Protein AF-X1K3E9-F1 (afdb_monomer_lite)

Organism: NCBI:txid412755

Foldseek 3Di:
DPDPPDDDDDDDDDDDDDDDDDDDPVDDDDDDDDDDDVVNVVVVLQVLLLVPWDWDFDFFAADFKKFWWKKFFADPVRHGDPPTQIDHRFIDTLVQFPAPVLSVQRGGDGQFDKGKAFPCNRHVDLVSQCNRSVHDSVVSVPRGTIMITTTHTIIDIDGHDPDQVSCCVPPNPPPD

pLDDT: mean 89.7, std 7.47, range [48.34, 97.5]

Sequence (176 aa):
WDIDTEFEFVFDLGIAPEIDIKLSTKNKIPYYTIKVDNKLIDSYTENYTKRYGSYVRTEIVEGDEVLKGNLYELDNNGDVMENGTSATDGTISVSYIKDEDIKKQFIGTKVNDIITFNIKKAFLNTTEIAALLKIEKSVAEKINSDFQFTVNEISKFKNADINQEFFNKAFGESKV

Secondary structure (DSSP, 8-state):
--------------PPPP------TT-----------HHHHHHHHHHHHHHT-EEEEESB--SS-EEEEEEEEB-TTSPBPTTS-EEEEEEEEGGG---HHHHHHHTT-BTT-EEEEEHHHH---HHHHHHHHT--HHHHTT--SEEEEEEEEEEEEEPPPSSHHHHHHHH-TT--

Structure (mmCIF, N/CA/C/O backbone):
data_AF-X1K3E9-F1
#
_entry.id   AF-X1K3E9-F1
#
loop_
_atom_site.group_PDB
_atom_site.id
_atom_site.type_symbol
_atom_site.label_atom_id
_atom_site.label_alt_id
_atom_site.label_comp_id
_atom_site.label_asym_id
_atom_site.label_entity_id
_atom_site.label_seq_id
_atom_site.pdbx_PDB_ins_code
_atom_site.Cartn_x
_atom_site.Cartn_y
_atom_site.Cartn_z
_atom_site.occupancy
_atom_site.B_iso_or_equiv
_atom_site.auth_seq_id
_atom_site.auth_comp_id
_atom_site.auth_asym_id
_atom_site.auth_atom_id
_atom_site.pdbx_PDB_model_num
ATOM 1 N N . TRP A 1 1 ? 84.130 42.638 -8.309 1.00 48.34 1 TRP A N 1
ATOM 2 C CA . TRP A 1 1 ? 82.785 42.142 -8.626 1.00 48.34 1 TRP A CA 1
ATOM 3 C C . TRP A 1 1 ? 82.984 41.030 -9.626 1.00 48.34 1 TRP A C 1
ATOM 5 O O . TRP A 1 1 ? 83.157 41.329 -10.800 1.00 48.34 1 TRP A O 1
ATOM 15 N N . ASP A 1 2 ? 83.102 39.795 -9.141 1.00 55.41 2 ASP A N 1
ATOM 16 C CA . ASP A 1 2 ? 83.070 38.626 -10.019 1.00 55.41 2 ASP A CA 1
ATOM 17 C C . ASP A 1 2 ? 81.641 38.503 -10.530 1.00 55.41 2 ASP A C 1
ATOM 19 O O . ASP A 1 2 ? 80.704 38.315 -9.755 1.00 55.41 2 ASP A O 1
ATOM 23 N N . ILE A 1 3 ? 81.468 38.754 -11.823 1.00 64.94 3 ILE A N 1
ATOM 24 C CA . ILE A 1 3 ? 80.204 38.534 -12.510 1.00 64.94 3 ILE A CA 1
ATOM 25 C C . ILE A 1 3 ? 80.313 37.119 -13.058 1.00 64.94 3 ILE A C 1
ATOM 27 O O . ILE A 1 3 ? 80.916 36.909 -14.112 1.00 64.94 3 ILE A O 1
ATOM 31 N N . ASP A 1 4 ? 79.775 36.156 -12.314 1.00 68.62 4 ASP A N 1
ATOM 32 C CA . ASP A 1 4 ? 79.588 34.806 -12.836 1.00 68.62 4 ASP A CA 1
ATOM 33 C C . ASP A 1 4 ? 78.731 34.892 -14.103 1.00 68.62 4 ASP A C 1
ATOM 35 O O . ASP A 1 4 ? 77.645 35.478 -14.116 1.00 68.62 4 ASP A O 1
ATOM 39 N N . THR A 1 5 ? 79.289 34.385 -15.200 1.00 70.06 5 THR A N 1
ATOM 40 C CA . THR A 1 5 ? 78.760 34.541 -16.564 1.00 70.06 5 THR A CA 1
ATOM 41 C C . THR A 1 5 ? 78.140 33.260 -17.113 1.00 70.06 5 THR A C 1
ATOM 43 O O . THR A 1 5 ? 77.583 33.282 -18.208 1.00 70.06 5 THR A O 1
ATOM 46 N N . GLU A 1 6 ? 78.160 32.169 -16.346 1.00 71.00 6 GLU A N 1
ATOM 47 C CA . GLU A 1 6 ? 77.543 30.898 -16.718 1.00 71.00 6 GLU A CA 1
ATOM 48 C C . GLU A 1 6 ? 76.527 30.464 -15.662 1.00 71.00 6 GLU A C 1
ATOM 50 O O . GLU A 1 6 ? 76.825 30.366 -14.474 1.00 71.00 6 GLU A O 1
ATOM 55 N N . PHE A 1 7 ? 75.305 30.204 -16.122 1.00 78.94 7 PHE A N 1
ATOM 56 C CA . PHE A 1 7 ? 74.208 29.691 -15.313 1.00 78.94 7 PHE A CA 1
ATOM 57 C C . PHE A 1 7 ? 73.697 28.407 -15.959 1.00 78.94 7 PHE A C 1
ATOM 59 O O . PHE A 1 7 ? 73.351 28.399 -17.141 1.00 78.94 7 PHE A O 1
ATOM 66 N N . GLU A 1 8 ? 73.625 27.334 -15.179 1.00 79.56 8 GLU A N 1
ATOM 67 C CA . GLU A 1 8 ? 73.040 26.066 -15.601 1.00 79.56 8 GLU A CA 1
ATOM 68 C C . GLU A 1 8 ? 71.617 25.950 -15.050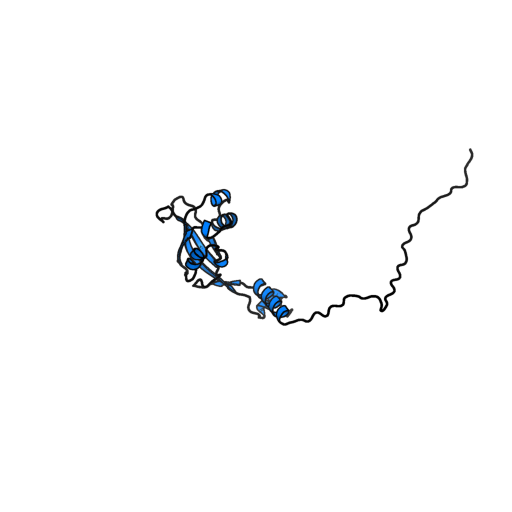 1.00 79.56 8 GLU A C 1
ATOM 70 O O . GLU A 1 8 ? 71.375 26.135 -13.856 1.00 79.56 8 GLU A O 1
ATOM 75 N N . PHE A 1 9 ? 70.667 25.639 -15.930 1.00 79.00 9 PHE A N 1
ATOM 76 C CA . PHE A 1 9 ? 69.277 25.398 -15.560 1.00 79.00 9 PHE A CA 1
ATOM 77 C C . PHE A 1 9 ? 68.894 23.977 -15.958 1.00 79.00 9 PHE A C 1
ATOM 79 O O . PHE A 1 9 ? 68.960 23.614 -17.132 1.00 79.00 9 PHE A O 1
ATOM 86 N N . VAL A 1 10 ? 68.469 23.189 -14.973 1.00 81.50 10 VAL A N 1
ATOM 87 C CA . VAL A 1 10 ? 68.028 21.804 -15.158 1.00 81.50 10 VAL A CA 1
ATOM 88 C C . VAL A 1 10 ? 66.516 21.746 -14.996 1.00 81.50 10 VAL A C 1
ATOM 90 O O . VAL A 1 10 ? 65.968 22.268 -14.025 1.00 81.50 10 VAL A O 1
ATOM 93 N N . PHE A 1 11 ? 65.844 21.104 -15.950 1.00 79.38 11 PHE A N 1
ATOM 94 C CA . PHE A 1 11 ? 64.399 20.914 -15.934 1.00 79.38 11 PHE A CA 1
ATOM 95 C C . PHE A 1 11 ? 64.064 19.435 -16.080 1.00 79.38 11 PHE A C 1
ATOM 97 O O . PHE A 1 11 ? 64.546 18.778 -17.002 1.00 79.38 11 PHE A O 1
ATOM 104 N N . ASP A 1 12 ? 63.164 18.947 -15.228 1.00 77.50 12 ASP A N 1
ATOM 105 C CA . ASP A 1 12 ? 62.531 17.645 -15.409 1.00 77.50 12 ASP A CA 1
ATOM 106 C C . ASP A 1 12 ? 61.279 17.807 -16.274 1.00 77.50 12 ASP A C 1
ATOM 108 O O . ASP A 1 12 ? 60.252 18.341 -15.848 1.00 77.50 12 ASP A O 1
ATOM 112 N N . LEU A 1 13 ? 61.373 17.352 -17.522 1.00 77.44 13 LEU A N 1
ATOM 113 C CA . LEU A 1 13 ? 60.277 17.366 -18.486 1.00 77.44 13 LEU A CA 1
ATOM 114 C C . LEU A 1 13 ? 59.619 15.985 -18.559 1.00 77.44 13 LEU A C 1
ATOM 116 O O . LEU A 1 13 ? 60.158 15.044 -19.137 1.00 77.44 13 LEU A O 1
ATOM 120 N N . GLY A 1 14 ? 58.412 15.877 -18.002 1.00 80.94 14 GLY A N 1
ATOM 121 C CA . GLY A 1 14 ? 57.555 14.704 -18.159 1.00 80.94 14 GLY A CA 1
ATOM 122 C C . GLY A 1 14 ? 56.863 14.706 -19.521 1.00 80.94 14 GLY A C 1
ATOM 123 O O . GLY A 1 14 ? 55.792 15.290 -19.671 1.00 80.94 14 GLY A O 1
ATOM 124 N N . ILE A 1 15 ? 57.469 14.065 -20.520 1.00 82.19 15 ILE A N 1
ATOM 125 C CA . ILE A 1 15 ? 56.861 13.909 -21.848 1.00 82.19 15 ILE A CA 1
ATOM 126 C C . ILE A 1 15 ? 55.815 12.791 -21.786 1.00 82.19 15 ILE A C 1
ATOM 128 O O . ILE A 1 15 ? 56.087 11.705 -21.272 1.00 82.19 15 ILE A O 1
ATOM 132 N N . ALA A 1 16 ? 54.613 13.053 -22.307 1.00 85.44 16 ALA A N 1
ATOM 133 C CA . ALA A 1 16 ? 53.563 12.044 -22.378 1.00 85.44 16 ALA A CA 1
ATOM 134 C C . ALA A 1 16 ? 54.034 10.856 -23.242 1.00 85.44 16 ALA A C 1
ATOM 136 O O . ALA A 1 16 ? 54.496 11.076 -24.365 1.00 85.44 16 ALA A O 1
ATOM 137 N N . PRO A 1 17 ? 53.938 9.609 -22.748 1.00 83.38 17 PRO A N 1
ATOM 138 C CA . PRO A 1 17 ? 54.385 8.455 -23.508 1.00 83.38 17 PRO A CA 1
ATOM 139 C C . PRO A 1 17 ? 53.459 8.206 -24.698 1.00 83.38 17 PRO A C 1
ATOM 141 O O . PRO A 1 17 ? 52.238 8.350 -24.603 1.00 83.38 17 PRO A O 1
ATOM 144 N N . GLU A 1 18 ? 54.042 7.775 -25.810 1.00 83.75 18 GLU A N 1
ATOM 145 C CA . GLU A 1 18 ? 53.275 7.280 -26.945 1.00 83.75 18 GLU A CA 1
ATOM 146 C C . GLU A 1 18 ? 52.707 5.893 -26.600 1.00 83.75 18 GLU A C 1
ATOM 148 O O . GLU A 1 18 ? 53.445 4.976 -26.233 1.00 83.75 18 GLU A O 1
ATOM 153 N N . ILE A 1 19 ? 51.382 5.746 -26.666 1.00 83.25 19 ILE A N 1
ATOM 154 C CA . ILE A 1 19 ? 50.692 4.485 -26.372 1.00 83.25 19 ILE A CA 1
ATOM 155 C C . ILE A 1 19 ? 50.306 3.819 -27.695 1.00 83.25 19 ILE A C 1
ATOM 157 O O . ILE A 1 19 ? 49.394 4.278 -28.380 1.00 83.25 19 ILE A O 1
ATOM 161 N N . ASP A 1 20 ? 50.957 2.699 -28.018 1.00 81.88 20 ASP A N 1
ATOM 162 C CA . ASP A 1 20 ? 50.632 1.853 -29.174 1.00 81.88 20 ASP A CA 1
ATOM 163 C C . ASP A 1 20 ? 49.922 0.565 -28.717 1.00 81.88 20 ASP A C 1
ATOM 165 O O . ASP A 1 20 ? 50.535 -0.353 -28.160 1.00 81.88 20 ASP A O 1
ATOM 169 N N . ILE A 1 21 ? 48.602 0.496 -28.927 1.00 81.06 21 ILE A N 1
ATOM 170 C CA . ILE A 1 21 ? 47.781 -0.673 -28.581 1.00 81.06 21 ILE A CA 1
ATOM 171 C C . ILE A 1 21 ? 47.623 -1.566 -29.813 1.00 81.06 21 ILE A C 1
ATOM 173 O O . ILE A 1 21 ? 46.740 -1.366 -30.649 1.00 81.06 21 ILE A O 1
ATOM 177 N N . LYS A 1 22 ? 48.434 -2.625 -29.887 1.00 82.06 22 LYS A N 1
ATOM 178 C CA . LYS A 1 22 ? 48.329 -3.642 -30.944 1.00 82.06 22 LYS A CA 1
ATOM 179 C C . LYS A 1 22 ? 47.298 -4.706 -30.579 1.00 82.06 22 LYS A C 1
ATOM 181 O O . LYS A 1 22 ? 47.549 -5.567 -29.735 1.00 82.06 22 LYS A O 1
ATOM 186 N N . LEU A 1 23 ? 46.142 -4.670 -31.241 1.00 83.25 23 LEU A N 1
ATOM 187 C CA . LEU A 1 23 ? 45.145 -5.738 -31.162 1.00 83.25 23 LEU A CA 1
ATOM 188 C C . LEU A 1 23 ? 45.590 -6.948 -31.994 1.00 83.25 23 LEU A C 1
ATOM 190 O O . LEU A 1 23 ? 46.061 -6.820 -33.121 1.00 83.25 23 LEU A O 1
ATOM 194 N N . SER A 1 24 ? 45.423 -8.140 -31.435 1.00 83.69 24 SER A N 1
ATOM 195 C CA . SER A 1 24 ? 45.752 -9.417 -32.065 1.00 83.69 24 SER A CA 1
ATOM 196 C C . SER A 1 24 ? 44.690 -10.469 -31.744 1.00 83.69 24 SER A C 1
ATOM 198 O O . SER A 1 24 ? 43.886 -10.306 -30.828 1.00 83.69 24 SER A O 1
ATOM 200 N N . THR A 1 25 ? 44.733 -11.612 -32.428 1.00 81.50 25 THR A N 1
ATOM 201 C CA . THR A 1 25 ? 43.849 -12.761 -32.153 1.00 81.50 25 THR A CA 1
ATOM 202 C C . THR A 1 25 ? 44.045 -13.376 -30.760 1.00 81.50 25 THR A C 1
ATOM 204 O O . THR A 1 25 ? 43.222 -14.177 -30.320 1.00 81.50 25 THR A O 1
ATOM 207 N N . LYS A 1 26 ? 45.115 -13.003 -30.039 1.00 84.19 26 LYS A N 1
ATOM 208 C CA . LYS A 1 26 ? 45.348 -13.401 -28.642 1.00 84.19 26 LYS A CA 1
ATOM 209 C C . LYS A 1 26 ? 44.524 -12.575 -27.651 1.00 84.19 26 LYS A C 1
ATOM 211 O O . LYS A 1 26 ? 44.320 -13.017 -26.521 1.00 84.19 26 LYS A O 1
ATOM 216 N N . ASN A 1 27 ? 44.041 -11.399 -28.053 1.00 85.88 27 ASN A N 1
ATOM 217 C CA . ASN A 1 27 ? 43.198 -10.557 -27.216 1.00 85.88 27 ASN A CA 1
ATOM 218 C C . ASN A 1 27 ? 41.771 -11.120 -27.218 1.00 85.88 27 ASN A C 1
ATOM 220 O O . ASN A 1 27 ? 41.011 -10.932 -28.165 1.00 85.88 27 ASN A O 1
ATOM 224 N N . LYS A 1 28 ? 41.407 -11.838 -26.153 1.00 83.62 28 LYS A N 1
ATOM 225 C CA . LYS A 1 28 ? 40.042 -12.333 -25.954 1.00 83.62 28 LYS A CA 1
ATOM 226 C C . LYS A 1 28 ? 39.219 -11.265 -25.248 1.00 83.62 28 LYS A C 1
ATOM 228 O O . LYS A 1 28 ? 39.410 -11.024 -24.060 1.00 83.62 28 LYS A O 1
ATOM 233 N N . ILE A 1 29 ? 38.311 -10.643 -25.988 1.00 82.94 29 ILE A N 1
ATOM 234 C CA . ILE A 1 29 ? 37.350 -9.681 -25.451 1.00 82.94 29 ILE A CA 1
ATOM 235 C C . ILE A 1 29 ? 36.015 -10.414 -25.287 1.00 82.94 29 ILE A C 1
ATOM 237 O O . ILE A 1 29 ? 35.576 -11.067 -26.239 1.00 82.94 29 ILE A O 1
ATOM 241 N N . PRO A 1 30 ? 35.370 -10.359 -24.110 1.00 85.19 30 PRO A N 1
ATOM 242 C CA . PRO A 1 30 ? 34.048 -10.942 -23.947 1.00 85.19 30 PRO A CA 1
ATOM 243 C C . PRO A 1 30 ? 33.055 -10.234 -24.877 1.00 85.19 30 PRO A C 1
ATOM 245 O O . PRO A 1 30 ? 32.885 -9.019 -24.812 1.00 85.19 30 PRO A O 1
ATOM 248 N N . TYR A 1 31 ? 32.404 -11.008 -25.744 1.00 83.25 31 TYR A N 1
ATOM 249 C CA . TYR A 1 31 ? 31.349 -10.540 -26.637 1.00 83.25 31 TYR A CA 1
ATOM 250 C C . TYR A 1 31 ? 30.060 -11.285 -26.308 1.00 83.25 31 TYR A C 1
ATOM 252 O O . TYR A 1 31 ? 30.000 -12.512 -26.403 1.00 83.25 31 TYR A O 1
ATOM 260 N N . TYR A 1 32 ? 29.031 -10.545 -25.907 1.00 84.62 32 TYR A N 1
ATOM 261 C CA . TYR A 1 32 ? 27.745 -11.113 -25.524 1.00 84.62 32 TYR A CA 1
ATOM 262 C C . TYR A 1 32 ? 26.728 -10.878 -26.634 1.00 84.62 32 TYR A C 1
ATOM 264 O O . TYR A 1 32 ? 26.444 -9.742 -27.003 1.00 84.62 32 TYR A O 1
ATOM 272 N N . THR A 1 33 ? 26.145 -11.958 -27.150 1.00 81.44 33 THR A N 1
ATOM 273 C CA . THR A 1 33 ? 24.952 -11.870 -27.995 1.00 81.44 33 THR A CA 1
ATOM 274 C C . THR A 1 33 ? 23.728 -11.921 -27.093 1.00 81.44 33 THR A C 1
ATOM 276 O O . THR A 1 33 ? 23.344 -12.991 -26.621 1.00 81.44 33 THR A O 1
ATOM 279 N N . ILE A 1 34 ? 23.129 -10.761 -26.826 1.00 80.50 34 ILE A N 1
ATOM 280 C CA . ILE A 1 34 ? 21.884 -10.679 -26.062 1.00 80.50 34 ILE A CA 1
ATOM 281 C C . ILE A 1 34 ? 20.752 -11.123 -26.986 1.00 80.50 34 ILE A C 1
ATOM 283 O O . ILE A 1 34 ? 20.447 -10.457 -27.974 1.00 80.50 34 ILE A O 1
ATOM 287 N N . LYS A 1 35 ? 20.136 -12.264 -26.678 1.00 83.19 35 LYS A N 1
ATOM 288 C CA . LYS A 1 35 ? 18.885 -12.666 -27.320 1.00 83.19 35 LYS A CA 1
ATOM 289 C C . LYS A 1 35 ? 17.736 -12.047 -26.542 1.00 83.19 35 LYS A C 1
ATOM 291 O O . LYS A 1 35 ? 17.636 -12.253 -25.337 1.00 83.19 35 LYS A O 1
ATOM 296 N N . VAL A 1 36 ? 16.886 -11.302 -27.238 1.00 84.25 36 VAL A N 1
ATOM 297 C CA . VAL A 1 36 ? 15.605 -10.866 -26.685 1.00 84.25 36 VAL A CA 1
ATOM 298 C C . VAL A 1 36 ? 14.708 -12.097 -26.651 1.00 84.25 36 VAL A C 1
ATOM 300 O O . VAL A 1 36 ? 14.263 -12.569 -27.696 1.00 84.25 36 VAL A O 1
ATOM 303 N N . ASP A 1 37 ? 14.530 -12.669 -25.465 1.00 88.62 37 ASP A N 1
ATOM 304 C CA . ASP A 1 37 ? 13.564 -13.737 -25.245 1.00 88.62 37 ASP A CA 1
ATOM 305 C C . ASP A 1 37 ? 12.206 -13.156 -24.824 1.00 88.62 37 ASP A C 1
ATOM 307 O O . ASP A 1 37 ? 12.084 -11.985 -24.453 1.00 88.62 37 ASP A O 1
ATOM 311 N N . ASN A 1 38 ? 11.162 -13.984 -24.897 1.00 91.06 38 ASN A N 1
ATOM 312 C CA . ASN A 1 38 ? 9.814 -13.556 -24.521 1.00 91.06 38 ASN A CA 1
ATOM 313 C C . ASN A 1 38 ? 9.744 -13.139 -23.047 1.00 91.06 38 ASN A C 1
ATOM 315 O O . ASN A 1 38 ? 9.026 -12.209 -22.716 1.00 91.06 38 ASN A O 1
ATOM 319 N N . LYS A 1 39 ? 10.551 -13.752 -22.173 1.00 90.56 39 LYS A N 1
ATOM 320 C CA . LYS A 1 39 ? 10.586 -13.416 -20.746 1.00 90.56 39 LYS A CA 1
ATOM 321 C C . LYS A 1 39 ? 11.073 -11.986 -20.510 1.00 90.56 39 LYS A C 1
ATOM 323 O O . LYS A 1 39 ? 10.538 -11.291 -19.646 1.00 90.56 39 LYS A O 1
ATOM 328 N N . LEU A 1 40 ? 12.078 -11.544 -21.264 1.00 88.12 40 LEU A N 1
ATOM 329 C CA . LEU A 1 40 ? 12.550 -10.167 -21.247 1.00 88.12 40 LEU A CA 1
ATOM 330 C C . LEU A 1 40 ? 11.425 -9.238 -21.711 1.00 88.12 40 LEU A C 1
ATOM 332 O O . LEU A 1 40 ? 11.114 -8.281 -21.012 1.00 88.12 40 LEU A O 1
ATOM 336 N N . ILE A 1 41 ? 10.771 -9.546 -22.834 1.00 89.81 41 ILE A N 1
ATOM 337 C CA . ILE A 1 41 ? 9.660 -8.735 -23.359 1.00 89.81 41 ILE A CA 1
ATOM 338 C C . ILE A 1 41 ? 8.531 -8.623 -22.330 1.00 89.81 41 ILE A C 1
ATOM 340 O O . ILE A 1 41 ? 8.099 -7.513 -22.027 1.00 89.81 41 ILE A O 1
ATOM 344 N N . ASP A 1 42 ? 8.098 -9.740 -21.750 1.00 91.81 42 ASP A N 1
ATOM 345 C CA . ASP A 1 42 ? 7.020 -9.784 -20.762 1.00 91.81 42 ASP A CA 1
ATOM 346 C C . ASP A 1 42 ? 7.381 -8.974 -19.515 1.00 91.81 42 ASP A C 1
ATOM 348 O O . ASP A 1 42 ? 6.581 -8.167 -19.048 1.00 91.81 42 ASP A O 1
ATOM 352 N N . SER A 1 43 ? 8.617 -9.106 -19.023 1.00 91.81 43 SER A N 1
ATOM 353 C CA . SER A 1 43 ? 9.093 -8.338 -17.870 1.00 91.81 43 SER A CA 1
ATOM 354 C C . SER A 1 43 ? 9.127 -6.834 -18.152 1.00 91.81 43 SER A C 1
ATOM 356 O O . SER A 1 43 ? 8.726 -6.035 -17.304 1.00 91.81 43 SER A O 1
ATOM 358 N N . TYR A 1 44 ? 9.579 -6.418 -19.337 1.00 90.00 44 TYR A N 1
ATOM 359 C CA . TYR A 1 44 ? 9.555 -5.006 -19.720 1.00 90.00 44 TYR A CA 1
ATOM 360 C C . TYR A 1 44 ? 8.118 -4.493 -19.855 1.00 90.00 44 TYR A C 1
ATOM 362 O O . TYR A 1 44 ? 7.796 -3.447 -19.292 1.00 90.00 44 TYR A O 1
ATOM 370 N N . THR A 1 45 ? 7.242 -5.240 -20.526 1.00 90.06 45 THR A N 1
ATOM 371 C CA . THR A 1 45 ? 5.822 -4.898 -20.659 1.00 90.06 45 THR A CA 1
ATOM 372 C C . THR A 1 45 ? 5.147 -4.760 -19.295 1.00 90.06 45 THR A C 1
ATOM 374 O O . THR A 1 45 ? 4.474 -3.762 -19.035 1.00 90.06 45 THR A O 1
ATOM 377 N N . GLU A 1 46 ? 5.362 -5.708 -18.386 1.00 92.06 46 GLU A N 1
ATOM 378 C CA . GLU A 1 46 ? 4.794 -5.684 -17.038 1.00 92.06 46 GLU A CA 1
ATOM 379 C C . GLU A 1 46 ? 5.291 -4.474 -16.236 1.00 92.06 46 GLU A C 1
ATOM 381 O O . GLU A 1 46 ? 4.498 -3.763 -15.622 1.00 92.06 46 GLU A O 1
ATOM 386 N N . ASN A 1 47 ? 6.593 -4.179 -16.282 1.00 92.69 47 ASN A N 1
ATOM 387 C CA . ASN A 1 47 ? 7.158 -3.021 -15.588 1.00 92.69 47 ASN A CA 1
ATOM 388 C C . ASN A 1 47 ? 6.590 -1.695 -16.109 1.00 92.69 47 ASN A C 1
ATOM 390 O O . ASN A 1 47 ? 6.246 -0.814 -15.318 1.00 92.69 47 ASN A O 1
ATOM 394 N N . TYR A 1 48 ? 6.468 -1.543 -17.429 1.00 92.38 48 TYR A N 1
ATOM 395 C CA . TYR A 1 48 ? 5.903 -0.327 -18.009 1.00 92.38 48 TYR A CA 1
ATOM 396 C C . TYR A 1 48 ? 4.407 -0.193 -17.710 1.00 92.38 48 TYR A C 1
ATOM 398 O O . TYR A 1 48 ? 3.960 0.875 -17.294 1.00 92.38 48 TYR A O 1
ATOM 406 N N . THR A 1 49 ? 3.627 -1.258 -17.881 1.00 92.62 49 THR A N 1
ATOM 407 C CA . THR A 1 49 ? 2.180 -1.219 -17.619 1.00 92.62 49 THR A CA 1
ATOM 408 C C . THR A 1 49 ? 1.865 -1.013 -16.138 1.00 92.62 49 THR A C 1
ATOM 410 O O . THR A 1 49 ? 0.906 -0.307 -15.830 1.00 92.62 49 THR A O 1
ATOM 413 N N . LYS A 1 50 ? 2.704 -1.506 -15.215 1.00 92.50 50 LYS A N 1
ATOM 414 C CA . LYS A 1 50 ? 2.652 -1.136 -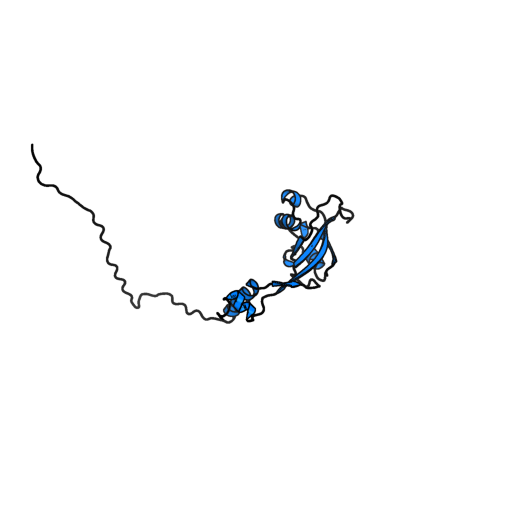13.789 1.00 92.50 50 LYS A CA 1
ATOM 415 C C . LYS A 1 50 ? 2.986 0.336 -13.566 1.00 92.50 50 LYS A C 1
ATOM 417 O O . LYS A 1 50 ? 2.272 1.020 -12.848 1.00 92.50 50 LYS A O 1
ATOM 422 N N . ARG A 1 51 ? 4.043 0.863 -14.189 1.00 92.12 51 ARG A N 1
ATOM 423 C CA . ARG A 1 51 ? 4.452 2.268 -14.001 1.00 92.12 51 ARG A CA 1
ATOM 424 C C . ARG A 1 51 ? 3.357 3.268 -14.384 1.00 92.12 51 ARG A C 1
ATOM 426 O O . ARG A 1 51 ? 3.250 4.314 -13.751 1.00 92.12 51 ARG A O 1
ATOM 433 N N . TYR A 1 52 ? 2.580 2.953 -15.416 1.00 91.50 52 TYR A N 1
ATOM 434 C CA . TYR A 1 52 ? 1.494 3.804 -15.911 1.00 91.50 52 TYR A CA 1
ATOM 435 C C . TYR A 1 52 ? 0.098 3.301 -15.522 1.00 91.50 52 TYR A C 1
ATOM 437 O O . TYR A 1 52 ? -0.896 3.833 -16.017 1.00 91.50 52 TYR A O 1
ATOM 445 N N . GLY A 1 53 ? 0.022 2.284 -14.661 1.00 90.69 53 GLY A N 1
ATOM 446 C CA . GLY A 1 53 ? -1.233 1.769 -14.129 1.00 90.69 53 GLY A CA 1
ATOM 447 C C . GLY A 1 53 ? -1.929 2.776 -13.218 1.00 90.69 53 GLY A C 1
ATOM 448 O O . GLY A 1 53 ? -1.359 3.790 -12.807 1.00 90.69 53 GLY A O 1
ATOM 449 N N . SER A 1 54 ? -3.188 2.502 -12.906 1.00 91.69 54 SER A N 1
ATOM 450 C CA . SER A 1 54 ? -4.023 3.381 -12.093 1.00 91.69 54 SER A CA 1
ATOM 451 C C . SER A 1 54 ? -4.944 2.586 -11.178 1.00 91.69 54 SER A C 1
ATOM 453 O O . SER A 1 54 ? -5.226 1.411 -11.403 1.00 91.69 54 SER A O 1
ATOM 455 N N . TYR A 1 55 ? -5.418 3.238 -10.120 1.00 92.62 55 TYR A N 1
ATOM 456 C CA . TYR A 1 55 ? -6.445 2.674 -9.256 1.00 92.62 55 TYR A CA 1
ATOM 457 C C . TYR A 1 55 ? -7.820 2.882 -9.886 1.00 92.62 55 TYR A C 1
ATOM 459 O O . TYR A 1 55 ? -8.201 4.007 -10.214 1.00 92.62 55 TYR A O 1
ATOM 467 N N . VAL A 1 56 ? -8.564 1.792 -10.040 1.00 93.81 56 VAL A N 1
ATOM 468 C CA . VAL A 1 56 ? -9.943 1.794 -10.532 1.00 93.81 56 VAL A CA 1
ATOM 469 C C . VAL A 1 56 ? -10.860 1.413 -9.380 1.00 93.81 56 VAL A C 1
ATOM 471 O O . VAL A 1 56 ? -10.556 0.496 -8.619 1.00 93.81 56 VAL A O 1
ATOM 474 N N . ARG A 1 57 ? -11.980 2.123 -9.234 1.00 95.44 57 ARG A N 1
ATOM 475 C CA . ARG A 1 57 ? -12.972 1.823 -8.197 1.00 95.44 57 ARG A CA 1
ATOM 476 C C . ARG A 1 57 ? -13.592 0.449 -8.416 1.00 95.44 57 ARG A C 1
ATOM 478 O O . ARG A 1 57 ? -13.901 0.081 -9.547 1.00 95.44 57 ARG A O 1
ATOM 485 N N . THR A 1 58 ? -13.800 -0.265 -7.322 1.00 94.62 58 THR A N 1
ATOM 486 C CA . THR A 1 58 ? -14.532 -1.531 -7.275 1.00 94.62 58 THR A CA 1
ATOM 487 C C . THR A 1 58 ? -15.487 -1.514 -6.086 1.00 94.62 58 THR A C 1
ATOM 489 O O . THR A 1 58 ? -15.400 -0.649 -5.216 1.00 94.62 58 THR A O 1
ATOM 492 N N . GLU A 1 59 ? -16.431 -2.445 -6.066 1.00 92.69 59 GLU A N 1
ATOM 493 C CA . GLU A 1 59 ? -17.467 -2.521 -5.033 1.00 92.69 59 GLU A CA 1
ATOM 494 C C . GLU A 1 59 ? -17.155 -3.554 -3.952 1.00 92.69 59 GLU A C 1
ATOM 496 O O . GLU A 1 59 ? -17.758 -3.500 -2.883 1.00 92.69 59 GLU A O 1
ATOM 501 N N . ILE A 1 60 ? -16.252 -4.498 -4.233 1.00 93.94 60 ILE A N 1
ATOM 502 C CA . ILE A 1 60 ? -15.947 -5.649 -3.379 1.00 93.94 60 ILE A CA 1
ATOM 503 C C . ILE A 1 60 ? -14.431 -5.830 -3.306 1.00 93.94 60 ILE A C 1
ATOM 505 O O . ILE A 1 60 ? -13.733 -5.685 -4.313 1.00 93.94 60 ILE A O 1
ATOM 509 N N . VAL A 1 61 ? -13.935 -6.172 -2.119 1.00 95.00 61 VAL A N 1
ATOM 510 C CA . VAL A 1 61 ? -12.558 -6.639 -1.915 1.00 95.00 61 VAL A CA 1
ATOM 511 C C . VAL A 1 61 ? -12.436 -8.112 -2.306 1.00 95.00 61 VAL A C 1
ATOM 513 O O . VAL A 1 61 ? -13.136 -8.964 -1.760 1.00 95.00 61 VAL A O 1
ATOM 516 N N . GLU A 1 62 ? -11.506 -8.437 -3.195 1.00 92.06 62 GLU A N 1
ATOM 517 C CA . GLU A 1 62 ? -11.262 -9.804 -3.672 1.00 92.06 62 GLU A CA 1
ATOM 518 C C .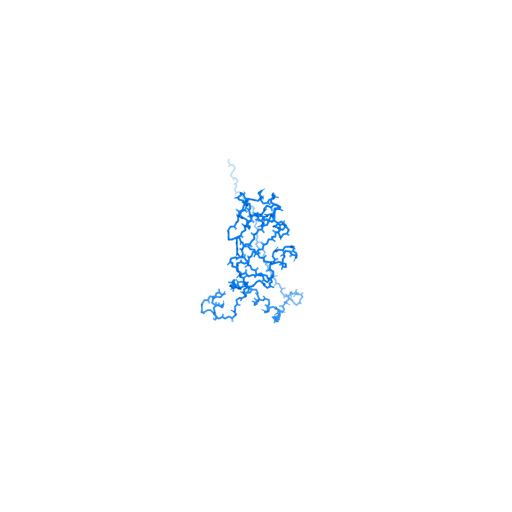 GLU A 1 62 ? -9.881 -10.333 -3.263 1.00 92.06 62 GLU A C 1
ATOM 520 O O . GLU A 1 62 ? -9.680 -11.546 -3.184 1.00 92.06 62 GLU A O 1
ATOM 525 N N . GLY A 1 63 ? -8.923 -9.447 -2.994 1.00 91.75 63 GLY A N 1
ATOM 526 C CA . GLY A 1 63 ? -7.547 -9.816 -2.698 1.00 91.75 63 GLY A CA 1
ATOM 527 C C . GLY A 1 63 ? -6.717 -8.664 -2.146 1.00 91.75 63 GLY A C 1
ATOM 528 O O . GLY A 1 63 ? -6.531 -8.560 -0.936 1.00 91.75 63 GLY A O 1
ATOM 529 N N . ASP A 1 64 ? -6.130 -7.861 -3.029 1.00 92.38 64 ASP A N 1
ATOM 530 C CA . ASP A 1 64 ? -5.098 -6.867 -2.714 1.00 92.38 64 ASP A CA 1
ATOM 531 C C . ASP A 1 64 ? -5.559 -5.418 -2.899 1.00 92.38 64 ASP A C 1
ATOM 533 O O . ASP A 1 64 ? -4.735 -4.504 -2.983 1.00 92.38 64 ASP A O 1
ATOM 537 N N . GLU A 1 65 ? -6.873 -5.201 -2.934 1.00 96.06 65 GLU A N 1
ATOM 538 C CA . GLU A 1 65 ? -7.458 -3.877 -3.071 1.00 96.06 65 GLU A CA 1
ATOM 539 C C . GLU A 1 65 ? -7.028 -2.924 -1.945 1.00 96.06 65 GLU A C 1
ATOM 541 O O . GLU A 1 65 ? -6.629 -3.301 -0.836 1.00 96.06 65 GLU A O 1
ATOM 546 N N . VAL A 1 66 ? -7.136 -1.639 -2.258 1.00 96.12 66 VAL A N 1
ATOM 547 C CA . VAL A 1 66 ? -6.887 -0.531 -1.349 1.00 96.12 66 VAL A CA 1
ATOM 548 C C . VAL A 1 66 ? -8.222 0.075 -0.953 1.00 96.12 66 VAL A C 1
ATOM 550 O O . VAL A 1 66 ? -8.995 0.522 -1.806 1.00 96.12 66 VAL A O 1
ATOM 553 N N . LEU A 1 67 ? -8.472 0.104 0.350 1.00 96.69 67 LEU A N 1
ATOM 554 C CA . LEU A 1 67 ? -9.664 0.665 0.957 1.00 96.69 67 LEU A CA 1
ATOM 555 C C . LEU A 1 67 ? -9.340 2.030 1.545 1.00 96.69 67 LEU A C 1
ATOM 557 O O . LEU A 1 67 ? -8.317 2.214 2.207 1.00 96.69 67 LEU A O 1
ATOM 561 N N . LYS A 1 68 ? -10.250 2.975 1.356 1.00 96.81 68 LYS A N 1
ATOM 562 C CA . LYS A 1 68 ? -10.220 4.283 1.996 1.00 96.81 68 LYS A CA 1
ATOM 563 C C . LYS A 1 68 ? -11.440 4.415 2.894 1.00 96.81 68 LYS A C 1
ATOM 565 O O . LYS A 1 68 ? -12.548 4.081 2.478 1.00 96.81 68 LYS A O 1
ATOM 570 N N . GLY A 1 69 ? -11.255 4.895 4.115 1.00 96.56 69 GLY A N 1
ATOM 571 C CA . GLY A 1 69 ? -12.335 4.910 5.092 1.00 96.56 69 GLY A CA 1
ATOM 572 C C . GLY A 1 69 ? -12.016 5.673 6.366 1.00 96.56 69 GLY A C 1
ATOM 573 O O . GLY A 1 69 ? -10.973 6.316 6.479 1.00 96.56 69 GLY A O 1
ATOM 574 N N . ASN A 1 70 ? -12.932 5.603 7.323 1.00 96.56 70 ASN A N 1
ATOM 575 C CA . ASN A 1 70 ? -12.795 6.270 8.615 1.00 96.56 70 ASN A CA 1
ATOM 576 C C . ASN A 1 70 ? -12.474 5.243 9.698 1.00 96.56 70 ASN A C 1
ATOM 578 O O . ASN A 1 70 ? -13.124 4.202 9.756 1.00 96.56 70 ASN A O 1
ATOM 582 N N . LEU A 1 71 ? -11.488 5.544 10.541 1.00 96.44 71 LEU A N 1
ATOM 583 C CA . LEU A 1 71 ? -11.090 4.728 11.683 1.00 96.44 71 LEU A CA 1
ATOM 584 C C . LEU A 1 71 ? -11.498 5.404 12.988 1.00 96.44 71 LEU A C 1
ATOM 586 O O . LEU A 1 71 ? -11.241 6.596 13.168 1.00 96.44 71 LEU A O 1
ATOM 590 N N . TYR A 1 72 ? -12.053 4.621 13.906 1.00 96.06 72 TYR A N 1
ATOM 591 C CA . TYR A 1 72 ? -12.403 5.046 15.258 1.00 96.06 72 TYR A CA 1
ATOM 592 C C . TYR A 1 72 ? -11.904 4.021 16.271 1.00 96.06 72 TYR A C 1
ATOM 594 O O . TYR A 1 72 ? -12.153 2.826 16.115 1.00 96.06 72 TYR A O 1
ATOM 602 N N . GLU A 1 73 ? -11.191 4.485 17.290 1.00 95.56 73 GLU A N 1
ATOM 603 C CA . GLU A 1 73 ? -10.741 3.650 18.400 1.00 95.56 73 GLU A CA 1
ATOM 604 C C . GLU A 1 73 ? -11.934 3.175 19.240 1.00 95.56 73 GLU A C 1
ATOM 606 O O . GLU A 1 73 ? -12.837 3.957 19.558 1.00 95.56 73 GLU A O 1
ATOM 611 N N . LEU A 1 74 ? -11.929 1.889 19.587 1.00 95.00 74 LEU A N 1
ATOM 612 C CA . LEU A 1 74 ? -12.961 1.250 20.393 1.00 95.00 74 LEU A CA 1
ATOM 613 C C . LEU A 1 74 ? -12.491 1.021 21.830 1.00 95.00 74 LEU A C 1
ATOM 615 O O . LEU A 1 74 ? -11.307 0.783 22.091 1.00 95.00 74 LEU A O 1
ATOM 619 N N . ASP A 1 75 ? -13.441 1.062 22.758 1.00 92.12 75 ASP A N 1
ATOM 620 C CA . ASP A 1 75 ? -13.228 0.700 24.152 1.00 92.12 75 ASP A CA 1
ATOM 621 C C . ASP A 1 75 ? -13.269 -0.828 24.361 1.00 92.12 75 ASP A C 1
ATOM 623 O O . ASP A 1 75 ? -13.452 -1.618 23.434 1.00 92.12 75 ASP A O 1
ATOM 627 N N . ASN A 1 76 ? -13.112 -1.270 25.612 1.00 87.88 76 ASN A N 1
ATOM 628 C CA . ASN A 1 76 ? -13.154 -2.698 25.952 1.00 87.88 76 ASN A CA 1
ATOM 629 C C . ASN A 1 76 ? -14.539 -3.347 25.756 1.00 87.88 76 ASN A C 1
ATOM 631 O O . ASN A 1 76 ? -14.634 -4.573 25.799 1.00 87.88 76 ASN A O 1
ATOM 635 N N . ASN A 1 77 ? -15.597 -2.551 25.595 1.00 86.62 77 ASN A N 1
ATOM 636 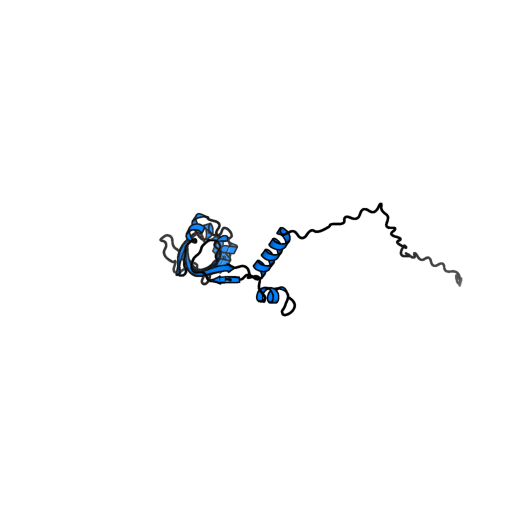C CA . ASN A 1 77 ? -16.956 -3.022 25.339 1.00 86.62 77 ASN A CA 1
ATOM 637 C C . ASN A 1 77 ? -17.270 -3.077 23.833 1.00 86.62 77 ASN A C 1
ATOM 639 O O . ASN A 1 77 ? -18.288 -3.654 23.454 1.00 86.62 77 ASN A O 1
ATOM 643 N N . GLY A 1 78 ? -16.385 -2.541 22.983 1.00 86.88 78 GLY A N 1
ATOM 644 C CA . GLY A 1 78 ? -16.566 -2.458 21.535 1.00 86.88 78 GLY A CA 1
ATOM 645 C C . GLY A 1 78 ? -17.267 -1.182 21.069 1.00 86.88 78 GLY A C 1
ATOM 646 O O . GLY A 1 78 ? -17.627 -1.097 19.896 1.00 86.88 78 GLY A O 1
ATOM 647 N N . ASP A 1 79 ? -17.445 -0.198 21.952 1.00 91.38 79 ASP A N 1
ATOM 648 C CA . ASP A 1 79 ? -18.066 1.086 21.633 1.00 91.38 79 ASP A CA 1
ATOM 649 C C . ASP A 1 79 ? -17.011 2.121 21.220 1.00 91.38 79 ASP A C 1
ATOM 651 O O . ASP A 1 79 ? -15.875 2.113 21.700 1.00 91.38 79 ASP A O 1
ATOM 655 N N . VAL A 1 80 ? -17.382 3.042 20.324 1.00 91.62 80 VAL A N 1
ATOM 656 C CA . VAL A 1 80 ? -16.488 4.127 19.892 1.00 91.62 80 VAL A CA 1
ATOM 657 C C . VAL A 1 80 ? -16.158 5.032 21.076 1.00 91.62 80 VAL A C 1
ATOM 659 O O . VAL A 1 80 ? -17.043 5.614 21.704 1.00 91.62 80 VAL A O 1
ATOM 662 N N . MET A 1 81 ? -14.867 5.199 21.351 1.00 89.94 81 MET A N 1
ATOM 663 C CA . MET A 1 81 ? -14.393 6.070 22.421 1.00 89.94 81 MET A CA 1
ATOM 664 C C . MET A 1 81 ? -14.584 7.546 22.048 1.00 89.94 81 MET A C 1
ATOM 666 O O . MET A 1 81 ? -13.945 8.032 21.117 1.00 89.94 81 MET A O 1
ATOM 670 N N . GLU A 1 82 ? -15.374 8.300 22.823 1.00 80.75 82 GLU A N 1
ATOM 671 C CA . GLU A 1 82 ? -15.590 9.743 22.579 1.00 80.75 82 GLU A CA 1
ATOM 672 C C . GLU A 1 82 ? -14.287 10.564 22.551 1.00 80.75 82 GLU A C 1
ATOM 674 O O . GLU A 1 82 ? -14.175 11.517 21.786 1.00 80.75 82 GLU A O 1
ATOM 679 N N . ASN A 1 83 ? -13.289 10.183 23.357 1.00 84.38 83 ASN A N 1
ATOM 680 C CA . ASN A 1 83 ? -11.963 10.820 23.403 1.00 84.38 83 ASN A CA 1
ATOM 681 C C . ASN A 1 83 ? -10.851 9.907 22.849 1.00 84.38 83 ASN A C 1
ATOM 683 O O . ASN A 1 83 ? -9.685 10.057 23.218 1.00 84.38 83 ASN A O 1
ATOM 687 N N . GLY A 1 84 ? -11.219 8.919 22.030 1.00 85.31 84 GLY A N 1
ATOM 688 C CA . GLY A 1 84 ? -10.280 7.999 21.396 1.00 85.31 84 GLY A CA 1
ATOM 689 C C . GLY A 1 84 ? -9.612 8.583 20.155 1.00 85.31 84 GLY A C 1
ATOM 690 O O . GLY A 1 84 ? -9.972 9.647 19.644 1.00 85.31 84 GLY A O 1
ATOM 691 N N . THR A 1 85 ? -8.632 7.855 19.638 1.00 92.38 85 THR A N 1
ATOM 692 C CA . THR A 1 85 ? -7.980 8.178 18.373 1.00 92.38 85 THR A CA 1
ATOM 693 C C . THR A 1 85 ? -8.945 7.942 17.218 1.00 92.38 85 THR A C 1
ATOM 695 O O . THR A 1 85 ? -9.587 6.897 17.122 1.00 92.38 85 THR A O 1
ATOM 698 N N . SER A 1 86 ? -9.024 8.891 16.293 1.00 93.19 86 SER A N 1
ATOM 699 C CA . SER A 1 86 ? -9.784 8.718 15.060 1.00 93.19 86 SER A CA 1
ATOM 700 C C . SER A 1 86 ? -9.022 9.278 13.873 1.00 93.19 86 SER A C 1
ATOM 702 O O . SER A 1 86 ? -8.222 10.205 14.005 1.00 93.19 86 SER A O 1
ATOM 704 N N . ALA A 1 87 ? -9.266 8.696 12.704 1.00 93.69 87 ALA A N 1
ATOM 705 C CA . ALA A 1 87 ? -8.669 9.140 11.459 1.00 93.69 87 ALA A CA 1
ATOM 706 C C . ALA A 1 87 ? -9.699 9.087 10.342 1.00 93.69 87 ALA A C 1
ATOM 708 O O . ALA A 1 87 ? -10.234 8.029 10.014 1.00 93.69 87 ALA A O 1
ATOM 709 N N . THR A 1 88 ? -9.959 10.238 9.734 1.00 93.25 88 THR A N 1
ATOM 710 C CA . THR A 1 88 ? -10.772 10.323 8.523 1.00 93.25 88 THR A CA 1
ATOM 711 C C . THR A 1 88 ? -9.907 10.065 7.299 1.00 93.25 88 THR A C 1
ATOM 713 O O . THR A 1 88 ? -8.731 10.449 7.269 1.00 93.25 88 THR A O 1
ATOM 716 N N . ASP A 1 89 ? -10.476 9.440 6.269 1.00 91.69 89 ASP A N 1
ATOM 717 C CA . ASP A 1 89 ? -9.775 9.150 5.010 1.00 91.69 89 ASP A CA 1
ATOM 718 C C . ASP A 1 89 ? -8.481 8.319 5.177 1.00 91.69 89 ASP A C 1
ATOM 720 O O . ASP A 1 89 ? -7.520 8.479 4.416 1.00 91.69 89 ASP A O 1
ATOM 724 N N . GLY A 1 90 ? -8.434 7.442 6.181 1.00 94.00 90 GLY A N 1
ATOM 725 C CA . GLY A 1 90 ? -7.365 6.461 6.347 1.00 94.00 90 GLY A CA 1
ATOM 726 C C . GLY A 1 90 ? -7.347 5.481 5.174 1.00 94.00 90 GLY A C 1
ATOM 727 O O . GLY A 1 90 ? -8.398 5.088 4.670 1.00 94.00 90 GLY A O 1
ATOM 728 N N . THR A 1 91 ? -6.152 5.110 4.711 1.00 94.81 91 THR A N 1
ATOM 729 C CA . THR A 1 91 ? -5.969 4.217 3.556 1.00 94.81 91 THR A CA 1
ATOM 730 C C . THR A 1 91 ? -5.325 2.909 3.995 1.00 94.81 91 THR A C 1
ATOM 732 O O . THR A 1 91 ? -4.213 2.914 4.518 1.00 94.81 91 THR A O 1
ATOM 735 N N . ILE A 1 92 ? -6.005 1.791 3.754 1.00 95.25 92 ILE A N 1
ATOM 736 C CA . ILE A 1 92 ? -5.557 0.439 4.091 1.00 95.25 92 ILE A CA 1
ATOM 737 C C . ILE A 1 92 ? -5.365 -0.349 2.800 1.00 95.25 92 ILE A C 1
ATOM 739 O O . ILE A 1 92 ? -6.290 -0.497 2.011 1.00 95.25 92 ILE A O 1
ATOM 743 N N . SER A 1 93 ? -4.163 -0.883 2.590 1.00 94.44 93 SER A N 1
ATOM 744 C CA . SER A 1 93 ? -3.913 -1.888 1.550 1.00 94.44 93 SER A CA 1
ATOM 745 C C . SER A 1 93 ? -4.068 -3.278 2.161 1.00 94.44 93 SER A C 1
ATOM 747 O O . SER A 1 93 ? -3.333 -3.610 3.093 1.00 94.44 93 SER A O 1
ATOM 749 N N . VAL A 1 94 ? -4.984 -4.105 1.647 1.00 94.56 94 VAL A N 1
ATOM 750 C CA . VAL A 1 94 ? -5.244 -5.454 2.204 1.00 94.56 94 VAL A CA 1
ATOM 751 C C . VAL A 1 94 ? -3.995 -6.337 2.141 1.00 94.56 94 VAL A C 1
ATOM 753 O O . VAL A 1 94 ? -3.747 -7.160 3.021 1.00 94.56 94 VAL A O 1
ATOM 756 N N . SER A 1 95 ? -3.142 -6.115 1.141 1.00 92.00 95 SER A N 1
ATOM 757 C CA . SER A 1 95 ? -1.849 -6.788 0.992 1.00 92.00 95 SER A CA 1
ATOM 758 C C . SER A 1 95 ? -0.842 -6.478 2.109 1.00 92.00 95 SER A C 1
ATOM 760 O O . SER A 1 95 ? 0.103 -7.246 2.300 1.00 92.00 95 SER A O 1
ATOM 762 N N . TYR A 1 96 ? -1.014 -5.377 2.848 1.00 92.31 96 TYR A N 1
ATOM 763 C CA . TYR A 1 96 ? -0.098 -4.963 3.918 1.00 92.31 96 TYR A CA 1
ATOM 764 C C . TYR A 1 96 ? -0.509 -5.467 5.302 1.00 92.31 96 TYR A C 1
ATOM 766 O O . TYR A 1 96 ? 0.332 -5.475 6.204 1.00 92.31 96 TYR A O 1
ATOM 774 N N . ILE A 1 97 ? -1.742 -5.957 5.448 1.00 94.56 97 ILE A N 1
ATOM 775 C CA . ILE A 1 97 ? -2.215 -6.607 6.672 1.00 94.56 97 ILE A CA 1
ATOM 776 C C . ILE A 1 97 ? -1.404 -7.889 6.893 1.00 94.56 97 ILE A C 1
ATOM 778 O O . ILE A 1 97 ? -1.324 -8.745 6.009 1.00 94.56 97 ILE A O 1
ATOM 782 N N . LYS A 1 98 ? -0.766 -8.002 8.062 1.00 93.88 98 LYS A N 1
ATOM 783 C CA . LYS A 1 98 ? 0.132 -9.119 8.406 1.00 93.88 98 LYS A CA 1
ATOM 784 C C . LYS A 1 98 ? -0.585 -10.309 9.018 1.00 93.88 98 LYS A C 1
ATOM 786 O O . LYS A 1 98 ? -0.152 -11.439 8.825 1.00 93.88 98 LYS A O 1
ATOM 791 N N . ASP A 1 99 ? -1.643 -10.047 9.769 1.00 95.50 99 ASP A N 1
ATOM 792 C CA . ASP A 1 99 ? -2.45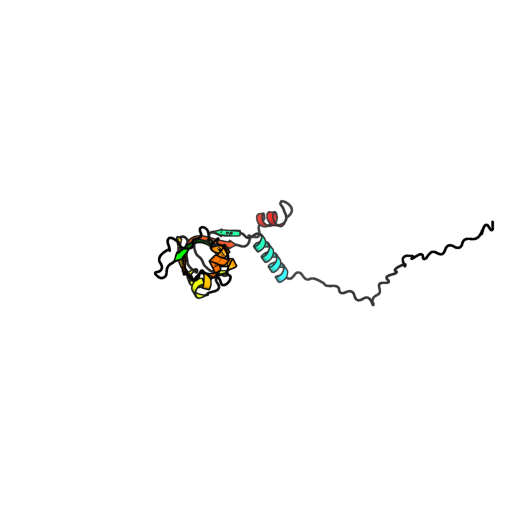5 -11.089 10.375 1.00 95.50 99 ASP A CA 1
ATOM 793 C C . ASP A 1 99 ? -3.438 -11.658 9.342 1.00 95.50 99 ASP A C 1
ATOM 795 O O . ASP A 1 99 ? -4.278 -10.940 8.797 1.00 95.50 99 ASP A O 1
ATOM 799 N N . GLU A 1 100 ? -3.314 -12.952 9.050 1.00 94.56 100 GLU A N 1
ATOM 800 C CA . GLU A 1 100 ? -4.124 -13.629 8.032 1.00 94.56 100 GLU A CA 1
ATOM 801 C C . GLU A 1 100 ? -5.608 -13.718 8.415 1.00 94.56 100 GLU A C 1
ATOM 803 O O . GLU A 1 100 ? -6.466 -13.744 7.532 1.00 94.56 100 GLU A O 1
ATOM 808 N N . ASP A 1 101 ? -5.942 -13.745 9.707 1.00 95.38 101 ASP A N 1
ATOM 809 C CA . ASP A 1 101 ? -7.335 -13.805 10.146 1.00 95.38 101 ASP A CA 1
ATOM 810 C C . ASP A 1 101 ? -8.002 -12.438 10.041 1.00 95.38 101 ASP A C 1
ATOM 812 O O . ASP A 1 101 ? -9.131 -12.357 9.556 1.00 95.38 101 ASP A O 1
ATOM 816 N N . ILE A 1 102 ? -7.290 -11.359 10.378 1.00 95.62 102 ILE A N 1
ATOM 817 C CA . ILE A 1 102 ? -7.745 -9.995 10.089 1.00 95.62 102 ILE A CA 1
ATOM 818 C C . ILE A 1 102 ? -7.881 -9.814 8.581 1.00 95.62 102 ILE A C 1
ATOM 820 O O . ILE A 1 102 ? -8.914 -9.348 8.119 1.00 95.62 102 ILE A O 1
ATOM 824 N N . LYS A 1 103 ? -6.895 -10.239 7.787 1.00 95.31 103 LYS A N 1
ATOM 825 C CA . LYS A 1 103 ? -6.943 -10.102 6.326 1.00 95.31 103 LYS A CA 1
ATOM 826 C C . LYS A 1 103 ? -8.185 -10.759 5.717 1.00 95.31 103 LYS A C 1
ATOM 828 O O . LYS A 1 103 ? -8.825 -10.155 4.861 1.00 95.31 103 LYS A O 1
ATOM 833 N N . LYS A 1 104 ? -8.581 -11.945 6.193 1.00 95.56 104 LYS A N 1
ATOM 834 C CA . LYS A 1 104 ? -9.822 -12.618 5.759 1.00 95.56 104 LYS A CA 1
ATOM 835 C C . LYS A 1 104 ? -11.083 -11.811 6.059 1.00 95.56 104 LYS A C 1
ATOM 837 O O . LYS A 1 104 ? -12.029 -11.922 5.291 1.00 95.56 104 LYS A O 1
ATOM 842 N N . GLN A 1 105 ? -11.105 -11.010 7.126 1.00 95.38 105 GLN A N 1
ATOM 843 C CA . GLN A 1 105 ? -12.254 -10.149 7.440 1.00 95.38 105 GLN A CA 1
ATOM 844 C C . GLN A 1 105 ? -12.458 -9.052 6.394 1.00 95.38 105 GLN A C 1
ATOM 846 O O . GLN A 1 105 ? -13.582 -8.606 6.210 1.00 95.38 105 GLN A O 1
ATOM 851 N N . PHE A 1 106 ? -11.394 -8.627 5.705 1.00 95.56 106 PHE A N 1
ATOM 852 C CA . PHE A 1 106 ? -11.491 -7.636 4.634 1.00 95.56 106 PHE A CA 1
ATOM 853 C C . PHE A 1 106 ? -11.967 -8.252 3.317 1.00 95.56 106 PHE A C 1
ATOM 855 O O . PHE A 1 106 ? -12.601 -7.561 2.525 1.00 95.56 106 PHE A O 1
ATOM 862 N N . ILE A 1 107 ? -11.701 -9.535 3.063 1.00 95.62 107 ILE A N 1
ATOM 863 C CA . ILE A 1 107 ? -12.128 -10.189 1.821 1.00 95.62 107 ILE A CA 1
ATOM 864 C C . ILE A 1 107 ? -13.658 -10.283 1.773 1.00 95.62 107 ILE A C 1
ATOM 866 O O . ILE A 1 107 ? -14.301 -10.749 2.709 1.00 95.62 107 ILE A O 1
ATOM 870 N N . GLY A 1 108 ? -14.245 -9.855 0.657 1.00 94.19 108 GLY A N 1
ATOM 871 C CA . GLY A 1 108 ? -15.691 -9.827 0.435 1.00 94.19 108 GLY A CA 1
ATOM 872 C C . GLY A 1 108 ? -16.401 -8.585 0.981 1.00 94.19 108 GLY A C 1
ATOM 873 O O . GLY A 1 108 ? -17.597 -8.433 0.728 1.00 94.19 108 GLY A O 1
ATOM 874 N N . THR A 1 109 ? -15.690 -7.695 1.681 1.00 96.12 109 THR A N 1
ATOM 875 C CA . THR A 1 109 ? -16.272 -6.447 2.198 1.00 96.12 109 THR A CA 1
ATOM 876 C C . THR A 1 109 ? -16.598 -5.470 1.080 1.00 96.12 109 THR A C 1
ATOM 878 O O . THR A 1 109 ? -15.948 -5.451 0.028 1.00 96.12 109 THR A O 1
ATOM 881 N N . LYS A 1 110 ? -17.639 -4.675 1.317 1.00 96.62 110 LYS A N 1
ATOM 882 C CA . LYS A 1 110 ? -18.198 -3.703 0.384 1.00 96.62 110 LYS A CA 1
ATOM 883 C C . LYS A 1 110 ? -18.063 -2.283 0.899 1.00 96.62 110 LYS A C 1
ATOM 885 O O . LYS A 1 110 ? -17.781 -2.024 2.067 1.00 96.62 110 LYS A O 1
ATOM 890 N N . VAL A 1 111 ? -18.308 -1.334 0.002 1.00 95.31 111 VAL A N 1
ATOM 891 C CA . VAL A 1 111 ? -18.449 0.071 0.383 1.00 95.31 111 VAL A CA 1
ATOM 892 C C . VAL A 1 111 ? -19.581 0.217 1.409 1.00 95.31 111 VAL A C 1
ATOM 894 O O . VAL A 1 111 ? -20.678 -0.305 1.213 1.00 95.31 111 VAL A O 1
ATOM 897 N N . ASN A 1 112 ? -19.310 0.985 2.461 1.00 95.50 112 ASN A N 1
ATOM 898 C CA . ASN A 1 112 ? -20.102 1.221 3.671 1.00 95.50 112 ASN A CA 1
ATOM 899 C C . ASN A 1 112 ? -20.094 0.099 4.719 1.00 95.50 112 ASN A C 1
ATOM 901 O O . ASN A 1 112 ? -20.709 0.278 5.772 1.00 95.50 112 ASN A O 1
ATOM 905 N N . ASP A 1 113 ? -19.394 -1.014 4.488 1.00 97.12 113 ASP A N 1
ATOM 906 C CA . ASP A 1 113 ? -19.241 -2.030 5.528 1.00 97.12 113 ASP A CA 1
ATOM 907 C C . ASP A 1 113 ? -18.366 -1.516 6.677 1.00 97.12 113 ASP A C 1
ATOM 909 O O . ASP A 1 113 ? -17.514 -0.631 6.524 1.00 97.12 113 ASP A O 1
ATOM 913 N N . ILE A 1 114 ? -18.599 -2.099 7.851 1.00 96.56 114 ILE A N 1
ATOM 914 C CA . ILE A 1 114 ? -17.871 -1.809 9.078 1.00 96.56 114 ILE A CA 1
ATOM 915 C C . ILE A 1 114 ? -17.072 -3.047 9.472 1.00 96.56 114 ILE A C 1
ATOM 917 O O . ILE A 1 114 ? -17.627 -4.137 9.604 1.00 96.56 114 ILE A O 1
ATOM 921 N N . ILE A 1 115 ? -15.771 -2.862 9.678 1.00 96.25 115 ILE A N 1
ATOM 922 C CA . ILE A 1 115 ? -14.833 -3.919 10.054 1.00 96.25 115 ILE A CA 1
ATOM 923 C C . ILE A 1 115 ? -14.193 -3.531 11.380 1.00 96.25 115 ILE A C 1
ATOM 925 O O . ILE A 1 115 ? -13.650 -2.435 11.501 1.00 96.25 115 ILE A O 1
ATOM 929 N N . THR A 1 116 ? -14.213 -4.437 12.353 1.00 96.75 116 THR A N 1
ATOM 930 C CA . THR A 1 116 ? -13.550 -4.233 13.645 1.00 96.75 116 THR A CA 1
ATOM 931 C C . THR A 1 116 ? -12.332 -5.132 13.748 1.00 96.75 116 THR A C 1
ATOM 933 O O . THR A 1 116 ? -12.454 -6.350 13.642 1.00 96.75 116 THR A O 1
ATOM 936 N N . PHE A 1 117 ? -11.155 -4.548 13.969 1.00 96.12 117 PHE A N 1
ATOM 937 C CA . PHE A 1 117 ? -9.909 -5.305 14.056 1.00 96.12 117 PHE A CA 1
ATOM 938 C C . PHE A 1 117 ? -8.888 -4.643 14.981 1.00 96.12 117 PHE A C 1
ATOM 940 O O . PHE A 1 117 ? -8.895 -3.432 15.196 1.00 96.12 117 PHE A O 1
ATOM 947 N N . ASN A 1 118 ? -7.946 -5.442 15.483 1.00 95.00 118 ASN A N 1
ATOM 948 C CA . ASN A 1 118 ? -6.843 -4.923 16.279 1.00 95.00 118 ASN A CA 1
ATOM 949 C C . ASN A 1 118 ? -5.751 -4.331 15.380 1.00 95.00 118 ASN A C 1
ATOM 951 O O . ASN A 1 118 ? -5.097 -5.055 14.619 1.00 95.00 118 ASN A O 1
ATOM 955 N N . ILE A 1 119 ? -5.509 -3.026 15.493 1.00 93.44 119 ILE A N 1
ATOM 956 C CA . ILE A 1 119 ? -4.616 -2.318 14.567 1.00 93.44 119 ILE A CA 1
ATOM 957 C C . ILE A 1 119 ? -3.149 -2.759 14.685 1.00 93.44 119 ILE A C 1
ATOM 959 O O . ILE A 1 119 ? -2.450 -2.831 13.676 1.00 93.44 119 ILE A O 1
ATOM 963 N N . LYS A 1 120 ? -2.693 -3.133 15.889 1.00 92.44 120 LYS A N 1
ATOM 964 C CA . LYS A 1 120 ? -1.328 -3.635 16.126 1.00 92.44 120 LYS A CA 1
ATOM 965 C C . LYS A 1 120 ? -1.104 -5.048 15.602 1.00 92.44 120 LYS A C 1
ATOM 967 O O . LYS A 1 120 ? 0.013 -5.384 15.217 1.00 92.44 120 LYS A O 1
ATOM 972 N N . LYS A 1 121 ? -2.147 -5.882 15.588 1.00 93.75 121 LYS A N 1
ATOM 973 C CA . LYS A 1 121 ? -2.080 -7.199 14.936 1.00 93.75 121 LYS A CA 1
ATOM 974 C C . LYS A 1 121 ? -2.074 -7.057 13.416 1.00 93.75 121 LYS A C 1
ATOM 976 O O . LYS A 1 121 ? -1.318 -7.750 12.744 1.00 93.75 121 LYS A O 1
ATOM 981 N N . ALA A 1 122 ? -2.873 -6.133 12.879 1.00 93.94 122 ALA A N 1
ATOM 982 C CA . ALA A 1 122 ? -2.933 -5.881 11.442 1.00 93.94 122 ALA A CA 1
ATOM 983 C C . ALA A 1 122 ? -1.618 -5.303 10.893 1.00 93.94 122 ALA A C 1
ATOM 985 O O . ALA A 1 122 ? -1.123 -5.778 9.869 1.00 93.94 122 ALA A O 1
ATOM 986 N N . PHE A 1 123 ? -1.033 -4.322 11.587 1.00 93.00 123 PHE A N 1
ATOM 987 C CA . PHE A 1 123 ? 0.176 -3.614 11.167 1.00 93.00 123 PHE A CA 1
ATOM 988 C C . PHE A 1 123 ? 1.258 -3.709 12.245 1.00 93.00 123 PHE A C 1
ATOM 990 O O . PHE A 1 123 ? 1.133 -3.147 13.328 1.00 93.00 123 PHE A O 1
ATOM 997 N N . LEU A 1 124 ? 2.362 -4.392 11.938 1.00 89.38 124 LEU A N 1
ATOM 998 C CA . LEU A 1 124 ? 3.456 -4.592 12.899 1.00 89.38 124 LEU A CA 1
ATOM 999 C C . LEU A 1 124 ? 4.337 -3.346 13.076 1.00 89.38 124 LEU A C 1
ATOM 1001 O O . LEU A 1 124 ? 5.059 -3.225 14.065 1.00 89.38 124 LEU A O 1
ATOM 1005 N N . ASN A 1 125 ? 4.317 -2.433 12.105 1.00 91.19 125 ASN A N 1
ATOM 1006 C CA . ASN A 1 125 ? 5.157 -1.248 12.107 1.00 91.19 125 ASN A CA 1
ATOM 1007 C C . ASN A 1 125 ? 4.394 -0.043 12.662 1.00 91.19 125 ASN A C 1
ATOM 1009 O O . ASN A 1 125 ? 3.461 0.468 12.045 1.00 91.19 125 ASN A O 1
ATOM 1013 N N . THR A 1 126 ? 4.859 0.483 13.791 1.00 92.38 126 THR A N 1
ATOM 1014 C CA . THR A 1 126 ? 4.309 1.694 14.410 1.00 92.38 126 THR A CA 1
ATOM 1015 C C . THR A 1 126 ? 4.257 2.887 13.454 1.00 92.38 126 THR A C 1
ATOM 1017 O O . THR A 1 126 ? 3.339 3.694 13.536 1.00 92.38 126 THR A O 1
ATOM 1020 N N . THR A 1 127 ? 5.218 3.028 12.536 1.00 92.62 127 THR A N 1
ATOM 1021 C CA . THR A 1 127 ? 5.209 4.131 11.565 1.00 92.62 127 THR A CA 1
ATOM 1022 C C . THR A 1 127 ? 4.043 4.015 10.581 1.00 92.62 127 THR A C 1
ATOM 1024 O O . THR A 1 127 ? 3.463 5.034 10.216 1.00 92.62 127 THR A O 1
ATOM 1027 N N . GLU A 1 128 ? 3.658 2.797 10.192 1.00 91.38 128 GLU A N 1
ATOM 1028 C CA . GLU A 1 128 ? 2.482 2.562 9.343 1.00 91.38 128 GLU A CA 1
ATOM 1029 C C . GLU A 1 128 ? 1.195 2.890 10.103 1.00 91.38 128 GLU A C 1
ATOM 1031 O O . GLU A 1 128 ? 0.338 3.589 9.570 1.00 91.38 128 GLU A O 1
ATOM 1036 N N . ILE A 1 129 ? 1.104 2.480 11.374 1.00 93.44 129 ILE A N 1
ATOM 1037 C CA . ILE A 1 129 ? -0.024 2.824 12.256 1.00 93.44 129 ILE A CA 1
ATOM 1038 C C . ILE A 1 129 ? -0.143 4.344 12.415 1.00 93.44 129 ILE A C 1
ATOM 1040 O O . ILE A 1 129 ? -1.227 4.900 12.261 1.00 93.44 129 ILE A O 1
ATOM 1044 N N . ALA A 1 130 ? 0.968 5.026 12.696 1.00 94.06 130 ALA A N 1
ATOM 1045 C CA . ALA A 1 130 ? 1.005 6.473 12.870 1.00 94.06 130 ALA A CA 1
ATOM 1046 C C . ALA A 1 130 ? 0.550 7.211 11.601 1.00 94.06 130 ALA A C 1
ATOM 1048 O O . ALA A 1 130 ? -0.247 8.144 11.684 1.00 94.06 130 ALA A O 1
ATOM 1049 N N . ALA A 1 131 ? 1.001 6.760 10.426 1.00 92.88 131 ALA A N 1
ATOM 1050 C CA . ALA A 1 131 ? 0.589 7.321 9.142 1.00 92.88 131 ALA A CA 1
ATOM 1051 C C . ALA A 1 131 ? -0.896 7.060 8.840 1.00 92.88 131 ALA A C 1
ATOM 1053 O O . ALA A 1 131 ? -1.599 7.974 8.411 1.00 92.88 131 ALA A O 1
ATOM 1054 N N . LEU A 1 132 ? -1.381 5.841 9.099 1.00 93.44 132 LEU A N 1
ATOM 1055 C CA . LEU A 1 132 ? -2.782 5.461 8.909 1.00 93.44 132 LEU A CA 1
ATOM 1056 C C . LEU A 1 132 ? -3.714 6.291 9.797 1.00 93.44 132 LEU A C 1
ATOM 1058 O O . LEU A 1 132 ? -4.730 6.799 9.324 1.00 93.44 132 LEU A O 1
ATOM 1062 N N . LEU A 1 133 ? -3.346 6.446 11.070 1.00 93.56 133 LEU A N 1
ATOM 1063 C CA . LEU A 1 133 ? -4.132 7.176 12.058 1.00 93.56 133 LEU A CA 1
ATOM 1064 C C . LEU A 1 133 ? -3.879 8.693 12.051 1.00 93.56 133 LEU A C 1
ATOM 1066 O O . LEU A 1 133 ? -4.573 9.421 12.752 1.00 93.56 133 LEU A O 1
ATOM 1070 N N . LYS A 1 134 ? -2.912 9.184 11.263 1.00 93.25 134 LYS A N 1
ATOM 1071 C CA . LYS A 1 134 ? -2.495 10.599 11.208 1.00 93.25 134 LYS A CA 1
ATOM 1072 C C . LYS A 1 134 ? -2.107 11.164 12.584 1.00 93.25 134 LYS A C 1
ATOM 1074 O O . LYS A 1 134 ? -2.445 12.297 12.922 1.00 93.25 134 LYS A O 1
ATOM 1079 N N . ILE A 1 135 ? -1.376 10.372 13.364 1.00 93.56 135 ILE A N 1
ATOM 1080 C CA . ILE A 1 135 ? -0.910 10.718 14.714 1.00 93.56 135 ILE A CA 1
ATOM 1081 C C . ILE A 1 135 ? 0.612 10.659 14.818 1.00 93.56 135 ILE A C 1
ATOM 1083 O O . ILE A 1 135 ? 1.303 10.092 13.973 1.00 93.56 135 ILE A O 1
ATOM 1087 N N . GLU A 1 136 ? 1.138 11.196 15.915 1.00 94.12 136 GLU A N 1
ATOM 1088 C CA . GLU A 1 136 ? 2.546 11.056 16.270 1.00 94.12 136 GLU A CA 1
ATOM 1089 C C . GLU A 1 136 ? 2.917 9.600 16.577 1.00 94.12 136 GLU A C 1
ATOM 1091 O O . GLU A 1 136 ? 2.165 8.854 17.216 1.00 94.12 136 GLU A O 1
ATOM 1096 N N . LYS A 1 137 ? 4.141 9.208 16.202 1.00 92.62 137 LYS A N 1
ATOM 1097 C CA . LYS A 1 137 ? 4.651 7.847 16.433 1.00 92.62 137 LYS A CA 1
ATOM 1098 C C . LYS A 1 137 ? 4.603 7.452 17.914 1.00 92.62 137 LYS A C 1
ATOM 1100 O O . LYS A 1 137 ? 4.223 6.333 18.232 1.00 92.62 137 LYS A O 1
ATOM 1105 N N . SER A 1 138 ? 4.925 8.377 18.820 1.00 92.62 138 SER A N 1
ATOM 1106 C CA . SER A 1 138 ? 4.913 8.146 20.274 1.00 92.62 138 SER A CA 1
ATOM 1107 C C . SER A 1 138 ? 3.518 7.852 20.842 1.00 92.62 138 SER A C 1
ATOM 1109 O O . SER A 1 138 ? 3.402 7.207 21.887 1.00 92.62 138 SER A O 1
ATOM 1111 N N . VAL A 1 139 ? 2.458 8.313 20.169 1.00 90.94 139 VAL A N 1
ATOM 1112 C CA . VAL A 1 139 ? 1.066 7.990 20.508 1.00 90.94 139 VAL A CA 1
ATOM 1113 C C . VAL A 1 139 ? 0.719 6.612 19.951 1.00 90.94 139 VAL A C 1
ATOM 1115 O O . VAL A 1 139 ? 0.239 5.762 20.698 1.00 90.94 139 VAL A O 1
ATOM 1118 N N . ALA A 1 140 ? 1.069 6.344 18.688 1.00 91.81 140 ALA A N 1
ATOM 1119 C CA . ALA A 1 140 ? 0.851 5.048 18.041 1.00 91.81 140 ALA A CA 1
ATOM 1120 C C . ALA A 1 140 ? 1.500 3.869 18.795 1.00 91.81 140 ALA A C 1
ATOM 1122 O O . ALA A 1 140 ? 0.928 2.782 18.851 1.00 91.81 140 ALA A O 1
ATOM 1123 N N . GLU A 1 141 ? 2.658 4.068 19.437 1.00 91.62 141 GLU A N 1
ATOM 1124 C CA . GLU A 1 141 ? 3.317 3.029 20.253 1.00 91.62 141 GLU A CA 1
ATOM 1125 C C . GLU A 1 141 ? 2.460 2.558 21.434 1.00 91.62 141 GLU A C 1
ATOM 1127 O O . GLU A 1 141 ? 2.556 1.397 21.844 1.00 91.62 141 GLU A O 1
ATOM 1132 N N . LYS A 1 142 ? 1.601 3.432 21.965 1.00 90.00 142 LYS A N 1
ATOM 1133 C CA . LYS A 1 142 ? 0.759 3.156 23.137 1.00 90.00 142 LYS A CA 1
ATOM 1134 C C . LYS A 1 142 ? -0.581 2.518 22.776 1.00 90.00 142 LYS A C 1
ATOM 1136 O O . LYS A 1 142 ? -1.192 1.897 23.639 1.00 90.00 142 LYS A O 1
ATOM 1141 N N . ILE A 1 143 ? -1.007 2.617 21.519 1.00 89.19 143 ILE A N 1
ATOM 1142 C CA . ILE A 1 143 ? -2.278 2.063 21.040 1.00 89.19 143 ILE A CA 1
ATOM 1143 C C . ILE A 1 143 ? -2.200 0.538 21.031 1.00 89.19 143 ILE A C 1
ATOM 1145 O O . ILE A 1 143 ? -1.271 -0.021 20.465 1.00 89.19 143 ILE A O 1
ATOM 1149 N N . ASN A 1 144 ? -3.146 -0.154 21.657 1.00 87.31 144 ASN A N 1
ATOM 1150 C CA . ASN A 1 144 ? -3.278 -1.620 21.578 1.00 87.31 144 ASN A CA 1
ATOM 1151 C C . ASN A 1 144 ? -4.744 -2.075 21.460 1.00 87.31 144 ASN A C 1
ATOM 1153 O O . ASN A 1 144 ? -5.047 -3.261 21.566 1.00 87.31 144 ASN A O 1
ATOM 1157 N N . SER A 1 145 ? -5.629 -1.105 21.282 1.00 90.44 145 SER A N 1
ATOM 1158 C CA . SER A 1 145 ? -7.078 -1.190 21.177 1.00 90.44 145 SER A CA 1
ATOM 1159 C C . SER A 1 145 ? -7.517 -1.707 19.809 1.00 90.44 145 SER A C 1
ATOM 1161 O O . SER A 1 145 ? -6.747 -1.735 18.838 1.00 90.44 145 SER A O 1
ATOM 1163 N N . ASP A 1 146 ? -8.776 -2.126 19.753 1.00 95.56 146 ASP A N 1
ATOM 1164 C CA . ASP A 1 146 ? -9.447 -2.440 18.501 1.00 95.56 146 ASP A CA 1
ATOM 1165 C C . ASP A 1 146 ? -9.950 -1.152 17.846 1.00 95.56 146 ASP A C 1
ATOM 1167 O O . ASP A 1 146 ? -10.234 -0.156 18.511 1.00 95.56 146 ASP A O 1
ATOM 1171 N N . PHE A 1 147 ? -10.017 -1.162 16.520 1.00 96.69 147 PHE A N 1
ATOM 1172 C CA . PHE A 1 147 ? -10.509 -0.048 15.725 1.00 96.69 147 PHE A CA 1
ATOM 1173 C C . PHE A 1 147 ? -11.681 -0.502 14.880 1.00 96.69 147 PHE A C 1
ATOM 1175 O O . PHE A 1 147 ? -11.640 -1.568 14.264 1.00 96.69 147 PHE A O 1
ATOM 1182 N N . GLN A 1 148 ? -12.686 0.359 14.803 1.00 96.50 148 GLN A N 1
ATOM 1183 C CA . GLN A 1 148 ? -13.744 0.269 13.819 1.00 96.50 148 GLN A CA 1
ATOM 1184 C C . GLN A 1 148 ? -13.314 1.012 12.557 1.00 96.50 148 GLN A C 1
ATOM 1186 O O . GLN A 1 148 ? -13.019 2.206 12.609 1.00 96.50 148 GLN A O 1
ATOM 1191 N N . PHE A 1 149 ? -13.318 0.323 11.423 1.00 97.50 149 PHE A N 1
ATOM 1192 C CA . PHE A 1 149 ? -13.075 0.896 10.108 1.00 97.50 149 PHE A CA 1
ATOM 1193 C C . PHE A 1 149 ? -14.345 0.857 9.269 1.00 97.50 149 PHE A C 1
ATOM 1195 O O . PHE A 1 149 ? -14.873 -0.213 8.977 1.00 97.50 149 PHE A O 1
ATOM 1202 N N . THR A 1 150 ? -14.820 2.031 8.869 1.00 97.12 150 THR A N 1
ATOM 1203 C CA . THR A 1 150 ? -15.937 2.178 7.933 1.00 97.12 150 THR A CA 1
ATOM 1204 C C . THR A 1 150 ? -15.388 2.409 6.535 1.00 97.12 150 THR A C 1
ATOM 1206 O O . THR A 1 150 ? -14.687 3.398 6.302 1.00 97.12 150 THR A O 1
ATOM 1209 N N . VAL A 1 151 ? -15.700 1.504 5.610 1.00 97.31 151 VAL A N 1
ATOM 1210 C CA . VAL A 1 151 ? -15.214 1.550 4.227 1.00 97.31 151 VAL A CA 1
ATOM 1211 C C . VAL A 1 151 ? -15.977 2.616 3.443 1.00 97.31 151 VAL A C 1
ATOM 1213 O O . VAL A 1 151 ? -17.179 2.494 3.252 1.00 97.31 151 VAL A O 1
ATOM 1216 N N . ASN A 1 152 ? -15.293 3.631 2.922 1.00 96.62 152 ASN A N 1
ATOM 1217 C CA . ASN A 1 152 ? -15.920 4.674 2.098 1.00 96.62 152 ASN A CA 1
ATOM 1218 C C . ASN A 1 152 ? -15.670 4.456 0.599 1.00 96.62 152 ASN A C 1
ATOM 1220 O O . ASN A 1 152 ? -16.493 4.827 -0.233 1.00 96.62 152 ASN A O 1
ATOM 1224 N N . GLU A 1 153 ? -14.527 3.873 0.241 1.00 96.62 153 GLU A N 1
ATOM 1225 C CA . GLU A 1 153 ? -14.140 3.613 -1.145 1.00 96.62 153 GLU A CA 1
ATOM 1226 C C . GLU A 1 153 ? -13.229 2.385 -1.209 1.00 96.62 153 GLU A C 1
ATOM 1228 O O . GLU A 1 153 ? -12.362 2.206 -0.354 1.00 96.62 153 GLU A O 1
ATOM 1233 N N . ILE A 1 154 ? -13.409 1.553 -2.236 1.00 97.25 154 ILE A N 1
ATOM 1234 C CA . ILE A 1 154 ? -12.530 0.421 -2.543 1.00 97.25 154 ILE A CA 1
ATOM 1235 C C . ILE A 1 154 ? -11.974 0.638 -3.946 1.00 97.25 154 ILE A C 1
ATOM 1237 O O . ILE A 1 154 ? -12.697 0.991 -4.882 1.00 97.25 154 ILE A O 1
ATOM 1241 N N . SER A 1 155 ? -10.673 0.434 -4.102 1.00 96.50 155 SER A N 1
ATOM 1242 C CA . SER A 1 155 ? -9.988 0.593 -5.377 1.00 96.50 155 SER A CA 1
ATOM 1243 C C . SER A 1 155 ? -9.003 -0.541 -5.626 1.00 96.50 155 SER A C 1
ATOM 1245 O O . SER A 1 155 ? -8.298 -0.982 -4.722 1.00 96.50 155 SER A O 1
ATOM 1247 N N . LYS A 1 156 ? -8.944 -1.015 -6.868 1.00 94.69 156 LYS A N 1
ATOM 1248 C CA . LYS A 1 156 ? -8.019 -2.054 -7.319 1.00 94.69 156 LYS A CA 1
ATOM 1249 C C . LYS A 1 156 ? -6.981 -1.436 -8.234 1.00 94.69 156 LYS A C 1
ATOM 1251 O O . LYS A 1 156 ? -7.325 -0.647 -9.117 1.00 94.69 156 LYS A O 1
ATOM 1256 N N . PHE A 1 157 ? -5.717 -1.795 -8.043 1.00 92.69 157 PHE A N 1
ATOM 1257 C CA . PHE A 1 157 ? -4.679 -1.382 -8.973 1.00 92.69 157 PHE A CA 1
ATOM 1258 C C . PHE A 1 157 ? -4.851 -2.131 -10.298 1.00 92.69 157 PHE A C 1
ATOM 1260 O O . PHE A 1 157 ? -4.848 -3.362 -10.334 1.00 92.69 157 PHE A O 1
ATOM 1267 N N . LYS A 1 158 ? -5.000 -1.390 -11.395 1.00 91.81 158 LYS A N 1
ATOM 1268 C CA . LYS A 1 158 ? -5.082 -1.930 -12.750 1.00 91.81 158 LYS A CA 1
ATOM 1269 C C . LYS A 1 158 ? -3.858 -1.474 -13.537 1.00 91.81 158 LYS A C 1
ATOM 1271 O O . LYS A 1 158 ? -3.606 -0.277 -13.676 1.00 91.81 158 LYS A O 1
ATOM 1276 N N . ASN A 1 159 ? -3.117 -2.435 -14.085 1.00 92.38 159 ASN A N 1
ATOM 1277 C CA . ASN A 1 159 ? -2.066 -2.154 -15.061 1.00 92.38 159 ASN A CA 1
ATOM 1278 C C . ASN A 1 159 ? -2.641 -1.364 -16.245 1.00 92.38 159 ASN A C 1
ATOM 1280 O O . ASN A 1 159 ? -3.787 -1.577 -16.644 1.00 92.38 159 ASN A O 1
ATOM 1284 N N . ALA A 1 160 ? -1.836 -0.468 -16.813 1.00 92.88 160 ALA A N 1
ATOM 1285 C CA . ALA A 1 160 ? -2.234 0.271 -18.002 1.00 92.88 160 ALA A CA 1
ATOM 1286 C C . ALA A 1 160 ? -2.534 -0.689 -19.157 1.00 92.88 160 ALA A C 1
ATOM 1288 O O . ALA A 1 160 ? -1.758 -1.609 -19.427 1.00 92.88 160 ALA A O 1
ATOM 1289 N N . ASP A 1 161 ? -3.630 -0.435 -19.867 1.00 91.31 161 ASP A N 1
ATOM 1290 C CA . ASP A 1 161 ? -3.920 -1.139 -21.108 1.00 91.31 161 ASP A CA 1
ATOM 1291 C C . ASP A 1 161 ? -2.910 -0.688 -22.181 1.00 91.31 161 ASP A C 1
ATOM 1293 O O . ASP A 1 161 ? -2.638 0.505 -22.333 1.00 91.31 161 ASP A O 1
ATOM 1297 N N . ILE A 1 162 ? -2.336 -1.634 -22.931 1.00 89.50 162 ILE A N 1
ATOM 1298 C CA . ILE A 1 162 ? -1.349 -1.334 -23.979 1.00 89.50 162 ILE A CA 1
ATOM 1299 C C . ILE A 1 162 ? -2.086 -0.760 -25.192 1.00 89.50 162 ILE A C 1
ATOM 1301 O O . ILE A 1 162 ? -2.553 -1.487 -26.067 1.00 89.50 162 ILE A O 1
ATOM 1305 N N . ASN A 1 163 ? -2.225 0.560 -25.219 1.00 90.31 163 ASN A N 1
ATOM 1306 C CA . ASN A 1 163 ? -2.931 1.310 -26.252 1.00 90.31 163 ASN A CA 1
ATOM 1307 C C . ASN A 1 163 ? -2.191 2.620 -26.584 1.00 90.31 163 ASN A C 1
ATOM 1309 O O . ASN A 1 163 ? -1.148 2.928 -26.003 1.00 90.31 163 ASN A O 1
ATOM 1313 N N . GLN A 1 164 ? -2.731 3.411 -27.516 1.00 89.62 164 GLN A N 1
ATOM 1314 C CA . GLN A 1 164 ? -2.098 4.668 -27.932 1.00 89.62 164 GLN A CA 1
ATOM 1315 C C . GLN A 1 164 ? -1.927 5.665 -26.775 1.00 89.62 164 GLN A C 1
ATOM 1317 O O . GLN A 1 164 ? -0.928 6.374 -26.720 1.00 89.62 164 GLN A O 1
ATOM 1322 N N . GLU A 1 165 ? -2.864 5.712 -25.825 1.00 87.62 165 GLU A N 1
ATOM 1323 C CA . GLU A 1 165 ? -2.757 6.591 -24.657 1.00 87.62 165 GLU A CA 1
ATOM 1324 C C . GLU A 1 165 ? -1.564 6.200 -23.773 1.00 87.62 165 GLU A C 1
ATOM 1326 O O . GLU A 1 165 ? -0.796 7.064 -23.344 1.00 87.62 165 GLU A O 1
ATOM 1331 N N . PHE A 1 166 ? -1.366 4.898 -23.547 1.00 89.88 166 PHE A N 1
ATOM 1332 C CA . PHE A 1 166 ? -0.192 4.371 -22.857 1.00 89.88 166 PHE A CA 1
ATOM 1333 C C . PHE A 1 166 ? 1.106 4.745 -23.587 1.00 89.88 166 PHE A C 1
ATOM 1335 O O . PHE A 1 166 ? 2.028 5.255 -22.948 1.00 89.88 166 PHE A O 1
ATOM 1342 N N . PHE A 1 167 ? 1.176 4.570 -24.912 1.00 90.94 167 PHE A N 1
ATOM 1343 C CA . PHE A 1 167 ? 2.368 4.937 -25.687 1.00 90.94 167 PHE A CA 1
ATOM 1344 C C . PHE A 1 167 ? 2.653 6.442 -25.634 1.00 90.94 167 PHE A C 1
ATOM 1346 O O . PHE A 1 167 ? 3.794 6.837 -25.386 1.00 90.94 167 PHE A O 1
ATOM 1353 N N . ASN A 1 168 ? 1.623 7.281 -25.762 1.00 90.94 168 ASN A N 1
ATOM 1354 C CA . ASN A 1 168 ? 1.751 8.733 -25.651 1.00 90.94 168 ASN A CA 1
ATOM 1355 C C . ASN A 1 168 ? 2.281 9.150 -24.269 1.00 90.94 168 ASN A C 1
ATOM 1357 O O . ASN A 1 168 ? 3.165 10.001 -24.179 1.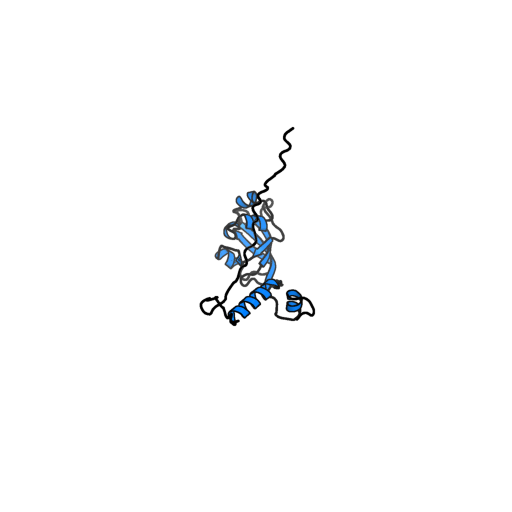00 90.94 168 ASN A O 1
ATOM 1361 N N . LYS A 1 169 ? 1.796 8.526 -23.188 1.00 86.75 169 LYS A N 1
ATOM 1362 C CA . LYS A 1 169 ? 2.274 8.777 -21.816 1.00 86.75 169 LYS A CA 1
ATOM 1363 C C . LYS A 1 169 ? 3.700 8.274 -21.576 1.00 86.75 169 LYS A C 1
ATOM 1365 O O . LYS A 1 169 ? 4.454 8.909 -20.839 1.00 86.75 169 LYS A O 1
ATOM 1370 N N . ALA A 1 170 ? 4.066 7.138 -22.165 1.00 88.19 170 ALA A N 1
ATOM 1371 C CA . ALA A 1 170 ? 5.364 6.506 -21.949 1.00 88.19 170 ALA A CA 1
ATOM 1372 C C . ALA A 1 170 ? 6.495 7.139 -22.774 1.00 88.19 170 ALA A C 1
ATOM 1374 O O . ALA A 1 170 ? 7.607 7.294 -22.267 1.00 88.19 170 ALA A O 1
ATOM 1375 N N . PHE A 1 171 ? 6.219 7.523 -24.023 1.00 88.88 171 PHE A N 1
ATOM 1376 C CA . PHE A 1 171 ? 7.239 7.940 -24.995 1.00 88.88 171 PHE A CA 1
ATOM 1377 C C . PHE A 1 171 ? 7.041 9.362 -25.539 1.00 88.88 171 PHE A C 1
ATOM 1379 O O . PHE A 1 171 ? 7.958 9.916 -26.151 1.00 88.88 171 PHE A O 1
ATOM 1386 N N . GLY A 1 172 ? 5.893 9.981 -25.265 1.00 87.25 172 GLY A N 1
ATOM 1387 C CA . GLY A 1 172 ? 5.500 11.287 -25.783 1.00 87.25 172 GLY A CA 1
ATOM 1388 C C . GLY A 1 172 ? 4.575 11.176 -26.993 1.00 87.25 172 GLY A C 1
ATOM 1389 O O . GLY A 1 172 ? 4.636 10.218 -27.765 1.00 87.25 172 GLY A O 1
ATOM 1390 N N . GLU A 1 173 ? 3.715 12.178 -27.161 1.00 89.00 173 GLU A N 1
ATOM 1391 C CA . GLU A 1 173 ? 2.772 12.232 -28.276 1.00 89.00 173 GLU A CA 1
ATOM 1392 C C . GLU A 1 173 ? 3.496 12.251 -29.629 1.00 89.00 173 GLU A C 1
ATOM 1394 O O . GLU A 1 173 ? 4.519 12.917 -29.800 1.00 89.00 173 GLU A O 1
ATOM 1399 N N . SER A 1 174 ? 2.936 11.532 -30.606 1.00 81.44 174 SER A N 1
ATOM 1400 C CA . SER A 1 174 ? 3.438 11.443 -31.988 1.00 81.44 174 SER A CA 1
ATOM 1401 C C . SER A 1 174 ? 4.839 10.833 -32.152 1.00 81.44 174 SER A C 1
ATOM 1403 O O . SER A 1 174 ? 5.448 10.984 -33.211 1.00 81.44 174 SER A O 1
ATOM 1405 N N . LYS A 1 175 ? 5.372 10.151 -31.130 1.00 75.19 175 LYS A N 1
ATOM 1406 C CA . LYS A 1 175 ? 6.659 9.439 -31.229 1.00 75.19 175 LYS A CA 1
ATOM 1407 C C . LYS A 1 175 ? 6.533 7.960 -31.586 1.00 75.19 175 LYS A C 1
ATOM 1409 O O . LYS A 1 175 ? 7.525 7.380 -32.026 1.00 75.19 175 LYS A O 1
ATOM 1414 N N . VAL A 1 176 ? 5.359 7.369 -31.362 1.00 69.50 176 VAL A N 1
ATOM 1415 C CA . VAL A 1 176 ? 5.052 5.943 -31.545 1.00 69.50 176 VAL A CA 1
ATOM 1416 C C . VAL A 1 176 ? 3.646 5.802 -32.104 1.00 69.50 176 VAL A C 1
ATOM 1418 O O . VAL A 1 176 ? 2.751 6.520 -31.595 1.00 69.50 176 VAL A O 1
#

Radius of gyration: 32.8 Å; chains: 1; bounding box: 103×56×58 Å

InterPro domains:
  IPR060528 Trigger factor, FKBP-like domain [PF28537] (57-158)